Protein AF-A0A1H2FWX3-F1 (afdb_monomer_lite)

Radius of gyration: 16.18 Å; chains: 1; bounding box: 53×23×43 Å

Foldseek 3Di:
DDLLVVLQVQLVVLVVVLCCLQVPVLCVCVVVVPPPVCPSVQSCLLSQLLNVLSNVCSVPPDPDPVVSLVSSVVSLVVQVVVLVCLVVVNDNHRDPVNNVSNVVSSVVNSVVVVVSVVVVVVVVVD

Structure (mmCIF, N/CA/C/O backbone):
data_AF-A0A1H2FWX3-F1
#
_entry.id   AF-A0A1H2FWX3-F1
#
loop_
_atom_site.group_PDB
_atom_site.id
_atom_site.type_symbol
_atom_site.label_atom_id
_atom_site.label_alt_id
_atom_site.label_comp_id
_atom_site.label_asym_id
_atom_site.label_entity_id
_atom_site.label_seq_id
_atom_site.pdbx_PDB_ins_code
_atom_site.Cartn_x
_atom_site.Cartn_y
_atom_site.Cartn_z
_atom_site.occupancy
_atom_site.B_iso_or_equiv
_atom_site.auth_seq_id
_atom_site.auth_comp_id
_atom_site.auth_asym_id
_atom_site.auth_atom_id
_atom_site.pdbx_PDB_model_num
ATOM 1 N N . MET A 1 1 ? -19.718 -9.268 10.833 1.00 70.69 1 MET A N 1
ATOM 2 C CA . MET A 1 1 ? -18.255 -9.339 10.602 1.00 70.69 1 MET A CA 1
ATOM 3 C C . MET A 1 1 ? -17.600 -8.262 11.453 1.00 70.69 1 MET A C 1
ATOM 5 O O . MET A 1 1 ? -18.242 -7.244 11.652 1.00 70.69 1 MET A O 1
ATOM 9 N N . THR A 1 2 ? -16.415 -8.498 12.015 1.00 87.88 2 THR A N 1
ATOM 10 C CA . THR A 1 2 ? -15.685 -7.497 12.813 1.00 87.88 2 THR A CA 1
ATOM 11 C C . THR A 1 2 ? -14.747 -6.688 11.913 1.00 87.88 2 THR A C 1
ATOM 13 O O . THR A 1 2 ? -14.296 -7.212 10.889 1.00 8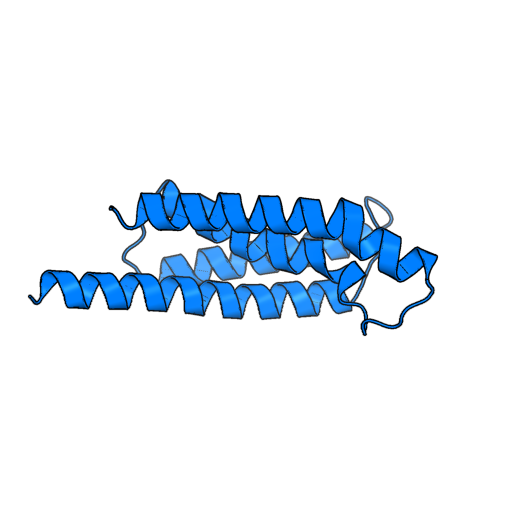7.88 2 THR A O 1
ATOM 16 N N . LYS A 1 3 ? -14.407 -5.445 12.295 1.00 90.56 3 LYS A N 1
ATOM 17 C CA . LYS A 1 3 ? -13.444 -4.598 11.557 1.00 90.56 3 LYS A CA 1
ATOM 18 C C . LYS A 1 3 ? -12.137 -5.344 11.271 1.00 90.56 3 LYS A C 1
ATOM 20 O O . LYS A 1 3 ? -11.688 -5.403 10.131 1.00 90.56 3 LYS A O 1
ATOM 25 N N . ARG A 1 4 ? -11.611 -6.043 12.279 1.00 92.44 4 ARG A N 1
ATOM 26 C CA . ARG A 1 4 ? -10.419 -6.902 12.177 1.00 92.44 4 ARG A CA 1
ATOM 27 C C . ARG A 1 4 ? -10.479 -7.939 11.052 1.00 92.44 4 ARG A C 1
ATOM 29 O O . ARG A 1 4 ? -9.521 -8.072 10.299 1.00 92.44 4 ARG A O 1
ATOM 36 N N . LYS A 1 5 ? -11.604 -8.652 10.901 1.00 93.88 5 LYS A N 1
ATOM 37 C CA . LYS A 1 5 ? -11.775 -9.654 9.831 1.00 93.88 5 LYS A CA 1
ATOM 38 C C . LYS A 1 5 ? -11.803 -9.009 8.443 1.00 93.88 5 LYS A C 1
ATOM 40 O O . LYS A 1 5 ? -11.316 -9.615 7.496 1.00 93.88 5 LYS A O 1
ATOM 45 N N . ILE A 1 6 ? -12.346 -7.796 8.321 1.00 94.44 6 ILE A N 1
ATOM 46 C CA . ILE A 1 6 ? -12.316 -7.040 7.061 1.00 94.44 6 ILE A CA 1
ATOM 47 C C . ILE A 1 6 ? -10.881 -6.651 6.720 1.00 94.44 6 ILE A C 1
ATOM 49 O O . ILE A 1 6 ? -10.441 -6.927 5.610 1.00 94.44 6 ILE A O 1
ATOM 53 N N . TYR A 1 7 ? -10.136 -6.087 7.675 1.00 95.56 7 TYR A N 1
ATOM 54 C CA . TYR A 1 7 ? -8.733 -5.737 7.453 1.00 95.56 7 TYR A CA 1
ATOM 55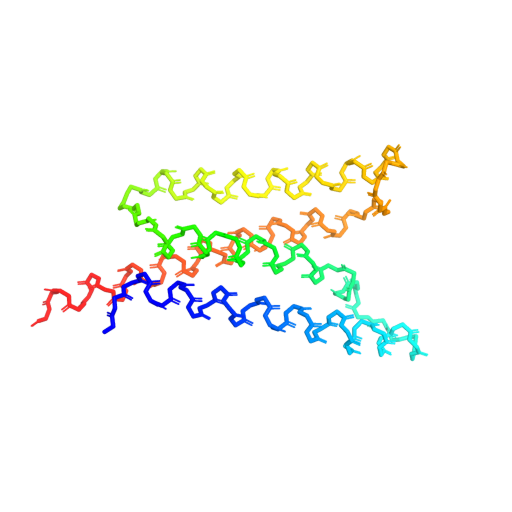 C C . TYR A 1 7 ? -7.887 -6.953 7.058 1.00 95.56 7 TYR A C 1
ATOM 57 O O . TYR A 1 7 ? -7.090 -6.854 6.131 1.00 95.56 7 TYR A O 1
ATOM 65 N N . LEU A 1 8 ? -8.118 -8.117 7.678 1.00 96.56 8 LEU A N 1
ATOM 66 C CA . LEU A 1 8 ? -7.428 -9.352 7.300 1.00 96.56 8 LEU A CA 1
ATOM 67 C C . LEU A 1 8 ? -7.737 -9.771 5.857 1.00 96.56 8 LEU A C 1
ATOM 69 O O . LEU A 1 8 ? -6.828 -10.111 5.110 1.00 96.56 8 LEU A O 1
ATOM 73 N N . ARG A 1 9 ? -9.013 -9.733 5.454 1.00 96.62 9 ARG A N 1
ATOM 74 C CA . ARG A 1 9 ? -9.423 -10.075 4.082 1.00 96.62 9 ARG A CA 1
ATOM 75 C C . ARG A 1 9 ? -8.813 -9.127 3.056 1.00 96.62 9 ARG A C 1
ATOM 77 O O . ARG A 1 9 ? -8.361 -9.594 2.020 1.00 96.62 9 ARG A O 1
ATOM 84 N N . ILE A 1 10 ? -8.781 -7.827 3.356 1.00 96.50 10 ILE A N 1
ATOM 85 C CA . ILE A 1 10 ? -8.147 -6.829 2.487 1.00 96.50 10 ILE A CA 1
ATOM 86 C C . ILE A 1 10 ? -6.652 -7.113 2.370 1.00 96.50 10 ILE A C 1
ATOM 88 O O . ILE A 1 10 ? -6.147 -7.164 1.259 1.00 96.50 10 ILE A O 1
ATOM 92 N N . SER A 1 11 ? -5.969 -7.362 3.489 1.00 96.94 11 SER A N 1
ATOM 93 C CA . SER A 1 11 ? -4.541 -7.682 3.491 1.00 96.94 11 SER A CA 1
ATOM 94 C C . SER A 1 11 ? -4.229 -8.899 2.615 1.00 96.94 11 SER A C 1
ATOM 96 O O . SER A 1 11 ? -3.405 -8.808 1.708 1.00 96.94 11 SER A O 1
ATOM 98 N N . ILE A 1 12 ? -4.955 -10.007 2.809 1.00 97.88 12 ILE A N 1
ATOM 99 C CA . ILE A 1 12 ? -4.784 -11.230 2.011 1.00 97.88 12 ILE A CA 1
ATOM 100 C C . ILE A 1 12 ? -5.069 -10.963 0.529 1.00 97.88 12 ILE A C 1
ATOM 102 O O . ILE A 1 12 ? -4.286 -11.375 -0.321 1.00 97.88 12 ILE A O 1
ATOM 106 N N . ALA A 1 13 ? -6.161 -10.261 0.213 1.00 97.69 13 ALA A N 1
ATOM 107 C CA . ALA A 1 13 ? -6.524 -9.955 -1.167 1.00 97.69 13 ALA A CA 1
ATOM 108 C C . ALA A 1 13 ? -5.464 -9.087 -1.857 1.00 97.69 13 ALA A C 1
ATOM 110 O O . ALA A 1 13 ? -5.064 -9.388 -2.975 1.00 97.69 13 ALA A O 1
ATOM 111 N N . VAL A 1 14 ? -4.975 -8.043 -1.186 1.00 97.12 14 VAL A N 1
ATOM 112 C CA . VAL A 1 14 ? -3.970 -7.120 -1.729 1.00 97.12 14 VAL A CA 1
ATOM 113 C C . VAL A 1 14 ? -2.632 -7.825 -1.945 1.00 97.12 14 VAL A C 1
ATOM 115 O O . VAL A 1 14 ? -2.025 -7.649 -2.997 1.00 97.12 14 VAL A O 1
ATOM 118 N N . ILE A 1 15 ? -2.206 -8.684 -1.013 1.00 96.19 15 ILE A N 1
ATOM 119 C CA . ILE A 1 15 ? -0.990 -9.494 -1.175 1.00 96.19 15 ILE A CA 1
ATOM 120 C C . ILE A 1 15 ? -1.147 -10.484 -2.335 1.00 96.19 15 ILE A C 1
ATOM 122 O O . ILE A 1 15 ? -0.260 -10.578 -3.178 1.00 96.19 15 ILE A O 1
ATOM 126 N N . ALA A 1 16 ? -2.281 -11.186 -2.423 1.00 97.31 16 ALA A N 1
ATOM 127 C CA . ALA A 1 16 ? -2.544 -12.122 -3.516 1.00 97.31 16 ALA A CA 1
ATOM 128 C C . ALA A 1 16 ? -2.554 -11.418 -4.882 1.00 97.31 16 ALA A C 1
ATOM 130 O O . ALA A 1 16 ? -1.928 -11.897 -5.825 1.00 97.31 16 ALA A O 1
ATOM 131 N N . ILE A 1 17 ? -3.201 -10.250 -4.976 1.00 97.31 17 ILE A N 1
ATOM 132 C CA . ILE A 1 17 ? -3.180 -9.407 -6.177 1.00 97.31 17 ILE A CA 1
ATOM 133 C C . ILE A 1 17 ? -1.746 -8.987 -6.503 1.00 97.31 17 ILE A C 1
ATOM 135 O O . ILE A 1 17 ? -1.339 -9.097 -7.653 1.00 97.31 17 ILE A O 1
ATOM 139 N N . GLY A 1 18 ? -0.960 -8.566 -5.511 1.00 95.81 18 GLY A N 1
ATOM 140 C CA . GLY A 1 18 ? 0.439 -8.199 -5.719 1.00 95.81 18 GLY A CA 1
ATOM 141 C C . GLY A 1 18 ? 1.290 -9.335 -6.273 1.00 95.81 18 GLY A C 1
ATOM 142 O O . GLY A 1 18 ? 2.074 -9.108 -7.193 1.00 95.81 18 GLY A O 1
ATOM 143 N N . ILE A 1 19 ? 1.096 -10.559 -5.777 1.00 96.06 19 ILE A N 1
ATOM 144 C CA . ILE A 1 19 ? 1.766 -11.754 -6.303 1.00 96.06 19 ILE A CA 1
ATOM 145 C C . ILE A 1 19 ? 1.344 -11.996 -7.754 1.00 96.06 19 ILE A C 1
ATOM 147 O O . ILE A 1 19 ? 2.202 -12.130 -8.619 1.00 96.06 19 ILE A O 1
ATOM 151 N N . ILE A 1 20 ? 0.041 -11.978 -8.052 1.00 97.19 20 ILE A N 1
ATOM 152 C CA . ILE A 1 20 ? -0.465 -12.178 -9.419 1.00 97.19 20 ILE A CA 1
ATOM 153 C C . ILE A 1 20 ? 0.102 -11.117 -10.371 1.00 97.19 20 ILE A C 1
ATOM 155 O O . ILE A 1 20 ? 0.598 -11.444 -11.449 1.00 97.19 20 ILE A O 1
ATOM 159 N N . LEU A 1 21 ? 0.079 -9.846 -9.974 1.00 96.12 21 LEU A N 1
ATOM 160 C CA . LEU A 1 21 ? 0.611 -8.762 -10.791 1.00 96.12 21 LEU A CA 1
ATOM 161 C C . LEU A 1 21 ? 2.131 -8.898 -10.987 1.00 96.12 21 LEU A C 1
ATOM 163 O O . LEU A 1 21 ? 2.630 -8.692 -12.089 1.00 96.12 21 LEU A O 1
ATOM 167 N N . SER A 1 22 ? 2.872 -9.310 -9.960 1.00 94.00 22 SER A N 1
ATOM 168 C CA . SER A 1 22 ? 4.328 -9.481 -10.061 1.00 94.00 22 SER A CA 1
ATOM 169 C C . SER A 1 22 ? 4.724 -10.704 -10.892 1.00 94.00 22 SER A C 1
ATOM 171 O O . SER A 1 22 ? 5.736 -10.667 -11.584 1.00 94.00 22 SER A O 1
ATOM 173 N N . SER A 1 23 ? 3.936 -11.781 -10.848 1.00 95.44 23 SER A N 1
ATOM 174 C CA . SER A 1 23 ? 4.232 -13.038 -11.546 1.00 95.44 23 SER A CA 1
ATOM 175 C C . SER A 1 23 ? 3.706 -13.089 -12.979 1.00 95.44 23 SER A C 1
ATOM 177 O O . SER A 1 23 ? 4.293 -13.781 -13.805 1.00 95.44 23 SER A O 1
ATOM 179 N N . PHE A 1 24 ? 2.618 -12.380 -13.288 1.00 96.50 24 PHE A N 1
ATOM 180 C CA . PHE A 1 24 ? 1.985 -12.433 -14.610 1.00 96.50 24 PHE A CA 1
ATOM 181 C C . PHE A 1 24 ? 2.022 -11.087 -15.325 1.00 96.50 24 PHE A C 1
ATOM 183 O O . PHE A 1 24 ? 2.509 -11.009 -16.451 1.00 96.50 24 PHE A O 1
ATOM 190 N N . TYR A 1 25 ? 1.544 -10.021 -14.678 1.00 95.62 25 TYR A N 1
ATOM 191 C CA . TYR A 1 25 ? 1.426 -8.712 -15.322 1.00 95.62 25 TYR A CA 1
ATOM 192 C C . TYR A 1 25 ? 2.797 -8.100 -15.635 1.00 95.62 25 TYR A C 1
ATOM 194 O O . TYR A 1 25 ? 3.066 -7.775 -16.788 1.00 95.62 25 TYR A O 1
ATOM 202 N N . ARG A 1 26 ? 3.695 -8.006 -14.647 1.00 94.25 26 ARG A N 1
ATOM 203 C CA . ARG A 1 26 ? 5.032 -7.420 -14.829 1.00 94.25 26 ARG A CA 1
ATOM 204 C C . ARG A 1 26 ? 5.834 -8.140 -15.932 1.00 94.25 26 ARG A C 1
ATOM 206 O O . ARG A 1 26 ? 6.285 -7.460 -16.853 1.00 94.25 26 ARG A O 1
ATOM 213 N N . PRO A 1 27 ? 5.954 -9.486 -15.945 1.00 96.44 27 PRO A N 1
ATOM 214 C CA . PRO A 1 27 ? 6.627 -10.187 -17.039 1.00 96.44 27 PRO A CA 1
ATOM 215 C C . PRO A 1 27 ? 5.950 -9.999 -18.397 1.00 96.44 27 PRO A C 1
ATOM 217 O O . PRO A 1 27 ? 6.643 -9.941 -19.410 1.00 96.44 27 PRO A O 1
ATOM 220 N N . TYR A 1 28 ? 4.619 -9.896 -18.439 1.00 96.56 28 TYR A N 1
ATOM 221 C CA . TYR A 1 28 ? 3.889 -9.626 -19.676 1.00 96.56 28 TYR A CA 1
ATOM 222 C C . TYR A 1 28 ? 4.212 -8.235 -20.236 1.00 96.56 28 TYR A C 1
ATOM 224 O O . TYR A 1 28 ? 4.495 -8.120 -21.428 1.00 96.56 28 TYR A O 1
ATOM 232 N N . ILE A 1 29 ? 4.222 -7.199 -19.394 1.00 96.38 29 ILE A N 1
ATOM 233 C CA . ILE A 1 29 ? 4.582 -5.832 -19.795 1.00 96.38 29 ILE A CA 1
ATOM 234 C C . ILE A 1 29 ? 6.003 -5.792 -20.359 1.00 96.38 29 ILE A C 1
ATOM 236 O O . ILE A 1 29 ? 6.198 -5.324 -21.482 1.00 96.38 29 ILE A O 1
ATOM 240 N N . TYR A 1 30 ? 6.972 -6.361 -19.637 1.00 94.25 30 TYR A N 1
ATOM 241 C CA . TYR A 1 30 ? 8.367 -6.372 -20.080 1.00 94.25 30 TYR A CA 1
ATOM 242 C C . TYR A 1 30 ? 8.574 -7.202 -21.351 1.00 94.25 30 TYR A C 1
ATOM 244 O O . TYR A 1 30 ? 9.269 -6.760 -22.260 1.00 94.25 30 TYR A O 1
ATOM 252 N N . ARG A 1 31 ? 7.945 -8.383 -21.464 1.00 96.56 31 ARG A N 1
ATOM 253 C CA . ARG A 1 31 ? 8.085 -9.249 -22.649 1.00 96.56 31 ARG A CA 1
ATOM 254 C C . ARG A 1 31 ? 7.531 -8.598 -23.914 1.00 96.56 31 ARG A C 1
ATOM 256 O O . ARG A 1 31 ? 8.084 -8.802 -24.989 1.00 96.56 31 ARG A O 1
ATOM 263 N N . ASN A 1 32 ? 6.440 -7.850 -23.793 1.00 96.81 32 ASN A N 1
ATOM 264 C CA . ASN A 1 32 ? 5.784 -7.212 -24.932 1.00 96.81 32 ASN A CA 1
ATOM 265 C C . ASN A 1 32 ? 6.259 -5.767 -25.167 1.00 96.81 32 ASN A C 1
ATOM 267 O O . ASN A 1 32 ? 5.717 -5.103 -26.045 1.00 96.81 32 ASN A O 1
ATOM 271 N N . ASN A 1 33 ? 7.249 -5.274 -24.406 1.00 93.44 33 ASN A N 1
ATOM 272 C CA . ASN A 1 33 ? 7.728 -3.884 -24.449 1.00 93.44 33 ASN A CA 1
ATOM 273 C C . ASN A 1 33 ? 6.590 -2.849 -24.356 1.00 93.44 33 ASN A C 1
ATOM 275 O O . ASN A 1 33 ? 6.611 -1.810 -25.018 1.00 93.44 33 ASN A O 1
ATOM 279 N N . ILE A 1 34 ? 5.566 -3.148 -23.553 1.00 95.88 34 ILE A N 1
ATOM 280 C CA . ILE A 1 34 ? 4.428 -2.249 -23.359 1.00 95.88 34 ILE A CA 1
ATOM 281 C C . ILE A 1 34 ? 4.859 -1.141 -22.399 1.00 95.88 34 ILE A C 1
ATOM 283 O O . ILE A 1 34 ? 5.406 -1.410 -21.334 1.00 95.88 34 ILE A O 1
ATOM 287 N N . SER A 1 35 ? 4.590 0.115 -22.753 1.00 92.69 35 SER A N 1
ATOM 288 C CA . SER A 1 35 ? 4.778 1.230 -21.827 1.00 92.69 35 SER A CA 1
ATOM 289 C C . SER A 1 35 ? 3.546 1.368 -20.933 1.00 92.69 35 SER A C 1
ATOM 291 O O . SER A 1 35 ? 2.490 1.803 -21.386 1.00 92.69 35 SER A O 1
ATOM 293 N N . ASP A 1 36 ? 3.674 0.986 -19.664 1.00 92.44 36 ASP A N 1
ATOM 294 C CA . ASP A 1 36 ? 2.625 1.103 -18.641 1.00 92.44 36 ASP A CA 1
ATOM 295 C C . ASP A 1 36 ? 2.891 2.253 -17.653 1.00 92.44 36 ASP A C 1
ATOM 297 O O . ASP A 1 36 ? 2.399 2.255 -16.523 1.00 92.44 36 ASP A O 1
ATOM 301 N N . PHE A 1 37 ? 3.718 3.217 -18.067 1.00 89.44 37 PHE A N 1
ATOM 302 C CA . PHE A 1 37 ? 4.183 4.335 -17.244 1.00 89.44 37 PHE A CA 1
ATOM 303 C C . PHE A 1 37 ? 4.937 3.915 -15.963 1.00 89.44 37 PHE A C 1
ATOM 305 O O . PHE A 1 37 ? 5.119 4.732 -15.060 1.00 89.44 37 PHE A O 1
ATOM 312 N N . GLY A 1 38 ? 5.439 2.674 -15.885 1.00 87.62 38 GLY A N 1
ATOM 313 C CA . GLY A 1 38 ? 6.174 2.157 -14.725 1.00 87.62 38 GLY A CA 1
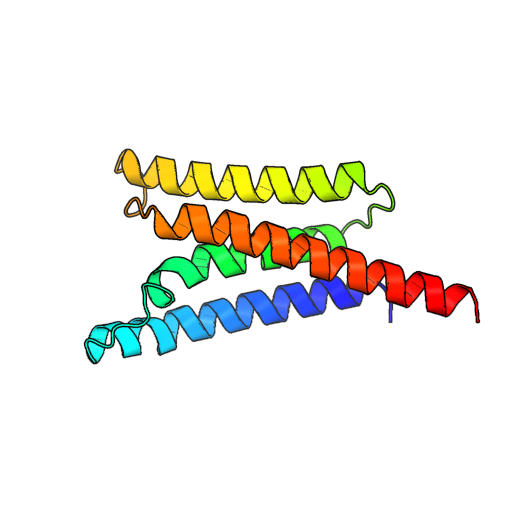ATOM 314 C C . GLY A 1 38 ? 5.283 1.593 -13.622 1.00 87.62 38 GLY A C 1
ATOM 315 O O . GLY A 1 38 ? 5.722 1.458 -12.478 1.00 87.62 38 GLY A O 1
ATOM 316 N N . PHE A 1 39 ? 4.027 1.273 -13.931 1.00 90.94 39 PHE A N 1
ATOM 317 C CA . PHE A 1 39 ? 3.145 0.616 -12.972 1.00 90.94 39 PHE A CA 1
ATOM 318 C C . PHE A 1 39 ? 3.693 -0.760 -12.563 1.00 90.94 39 PHE A C 1
ATOM 320 O O . PHE A 1 39 ? 3.722 -1.077 -11.375 1.00 90.94 39 PHE A O 1
ATOM 327 N N . ALA A 1 40 ? 4.202 -1.544 -13.515 1.00 92.50 40 ALA A N 1
ATOM 328 C CA . ALA A 1 40 ? 4.797 -2.854 -13.284 1.00 92.50 40 ALA A CA 1
ATOM 329 C C . ALA A 1 40 ? 5.944 -2.804 -12.268 1.00 92.50 40 ALA A C 1
ATOM 331 O O . ALA A 1 40 ? 6.038 -3.689 -11.414 1.00 92.50 40 ALA A O 1
ATOM 332 N N . ASP A 1 41 ? 6.776 -1.765 -12.316 1.00 90.00 41 ASP A N 1
ATOM 333 C CA . ASP A 1 41 ? 7.904 -1.571 -11.398 1.00 90.00 41 ASP A CA 1
ATOM 334 C C . ASP A 1 41 ? 7.387 -1.354 -9.963 1.00 90.00 41 ASP A C 1
ATOM 336 O O . ASP A 1 41 ? 7.808 -2.032 -9.027 1.00 90.00 41 ASP A O 1
ATOM 340 N N . THR A 1 42 ? 6.322 -0.558 -9.829 1.00 93.50 42 THR A N 1
ATOM 341 C CA . THR A 1 42 ? 5.805 -0.059 -8.544 1.00 93.50 42 THR A CA 1
ATOM 342 C C . THR A 1 42 ? 4.821 -0.959 -7.792 1.00 93.50 42 THR A C 1
ATOM 344 O O . THR A 1 42 ? 4.399 -0.629 -6.676 1.00 93.50 42 THR A O 1
ATOM 347 N N . ILE A 1 43 ? 4.448 -2.115 -8.357 1.00 93.38 43 ILE A N 1
ATOM 348 C CA . ILE A 1 43 ? 3.497 -3.067 -7.744 1.00 93.38 43 ILE A CA 1
ATOM 349 C C . ILE A 1 43 ? 3.874 -3.392 -6.292 1.00 93.38 43 ILE A C 1
ATOM 351 O O . ILE A 1 43 ? 3.005 -3.410 -5.416 1.00 93.38 43 ILE A O 1
ATOM 355 N N . GLY A 1 44 ? 5.161 -3.644 -6.036 1.00 90.50 44 GLY A N 1
ATOM 356 C CA . GLY A 1 44 ? 5.663 -4.022 -4.715 1.00 90.50 44 GLY A CA 1
ATOM 357 C C . GLY A 1 44 ? 5.409 -2.936 -3.673 1.00 90.50 44 GLY A C 1
ATOM 358 O O . GLY A 1 44 ? 4.823 -3.211 -2.625 1.00 90.50 44 GLY A O 1
ATOM 359 N N . SER A 1 45 ? 5.768 -1.694 -3.995 1.00 92.25 45 SER A N 1
ATOM 360 C CA . SER A 1 45 ? 5.571 -0.525 -3.131 1.00 92.25 45 SER A CA 1
ATOM 361 C C . SER A 1 45 ? 4.099 -0.200 -2.897 1.00 92.25 45 SER A C 1
ATOM 363 O O . SER A 1 45 ? 3.713 0.179 -1.791 1.00 92.25 45 SER A O 1
ATOM 365 N N . LEU A 1 46 ? 3.244 -0.399 -3.907 1.00 93.12 46 LEU A N 1
ATOM 366 C CA . LEU A 1 46 ? 1.803 -0.202 -3.753 1.00 93.12 46 LEU A CA 1
ATOM 367 C C . LEU A 1 46 ? 1.179 -1.215 -2.787 1.00 93.12 46 LEU A C 1
ATOM 369 O O . LEU A 1 46 ? 0.382 -0.866 -1.910 1.00 93.12 46 LEU A O 1
ATOM 373 N N . VAL A 1 47 ? 1.535 -2.485 -2.963 1.00 94.75 47 VAL A N 1
ATOM 374 C CA . VAL A 1 47 ? 0.957 -3.608 -2.220 1.00 94.75 47 VAL A CA 1
ATOM 375 C C . VAL A 1 47 ? 1.494 -3.673 -0.797 1.00 94.75 47 VAL A C 1
ATOM 377 O O . VAL A 1 47 ? 0.729 -3.982 0.118 1.00 94.75 47 VAL A O 1
ATOM 380 N N . SER A 1 48 ? 2.775 -3.367 -0.587 1.00 92.94 48 SER A N 1
ATOM 381 C CA . SER A 1 48 ? 3.432 -3.497 0.716 1.00 92.94 48 SER A CA 1
ATOM 382 C C . SER A 1 48 ? 2.796 -2.594 1.773 1.00 92.94 48 SER A C 1
ATOM 384 O O . SER A 1 48 ? 2.416 -3.083 2.838 1.00 92.94 48 SER A O 1
ATOM 386 N N . VAL A 1 49 ? 2.580 -1.309 1.472 1.00 94.62 49 VAL A N 1
ATOM 387 C CA . VAL A 1 49 ? 2.017 -0.352 2.437 1.00 94.62 49 VAL A CA 1
ATOM 388 C C . VAL A 1 49 ? 0.570 -0.703 2.785 1.00 94.62 49 VAL A C 1
ATOM 390 O O . VAL A 1 49 ? 0.227 -0.805 3.969 1.00 94.62 49 VAL A O 1
ATOM 393 N N . ILE A 1 50 ? -0.271 -0.955 1.773 1.00 96.25 50 ILE A N 1
ATOM 394 C CA . ILE A 1 50 ? -1.687 -1.304 1.975 1.00 96.25 50 ILE A CA 1
ATOM 395 C C . ILE A 1 50 ? -1.802 -2.648 2.703 1.00 96.25 50 ILE A C 1
ATOM 397 O O . ILE A 1 50 ? -2.527 -2.768 3.699 1.00 96.25 50 ILE A O 1
ATOM 401 N N . GLY A 1 51 ? -1.079 -3.661 2.227 1.00 95.81 51 GLY A N 1
ATOM 402 C CA . GLY A 1 51 ? -1.098 -5.017 2.762 1.00 95.81 51 GLY A CA 1
ATOM 403 C C . GLY A 1 51 ? -0.620 -5.077 4.209 1.00 95.81 51 GLY A C 1
ATOM 404 O O . GLY A 1 51 ? -1.293 -5.685 5.046 1.00 95.81 51 GLY A O 1
ATOM 405 N N . PHE A 1 52 ? 0.484 -4.396 4.531 1.00 95.44 52 PHE A N 1
ATOM 406 C CA . PHE A 1 52 ? 1.059 -4.390 5.875 1.00 95.44 52 PHE A CA 1
ATOM 407 C C . PHE A 1 52 ? 0.203 -3.609 6.875 1.00 95.44 52 PHE A C 1
ATOM 409 O O . PHE A 1 52 ? -0.122 -4.131 7.943 1.00 95.44 52 PHE A O 1
ATOM 416 N N . CYS A 1 53 ? -0.240 -2.395 6.536 1.00 95.50 53 CYS A N 1
ATOM 417 C CA . CYS A 1 53 ? -1.069 -1.602 7.450 1.00 95.50 53 CYS A CA 1
ATOM 418 C C . CYS A 1 53 ? -2.382 -2.322 7.784 1.00 95.50 53 CYS A C 1
ATOM 420 O O . CYS A 1 53 ? -2.778 -2.419 8.950 1.00 95.50 53 CYS A O 1
ATOM 422 N N . THR A 1 54 ? -3.043 -2.891 6.770 1.00 95.69 54 THR A N 1
ATOM 423 C CA . THR A 1 54 ? -4.274 -3.667 6.977 1.00 95.69 54 THR A CA 1
ATOM 424 C C . THR A 1 54 ? -4.009 -4.967 7.740 1.00 95.69 54 THR A C 1
ATOM 426 O O . THR A 1 54 ? -4.806 -5.336 8.606 1.00 95.69 54 THR A O 1
ATOM 429 N N . PHE A 1 55 ? -2.861 -5.619 7.545 1.00 95.88 55 PHE A N 1
ATOM 430 C CA . PHE A 1 55 ? -2.458 -6.755 8.373 1.00 95.88 55 PHE A CA 1
ATOM 431 C C . PHE A 1 55 ? -2.313 -6.368 9.851 1.00 95.88 55 PHE A C 1
ATOM 433 O O . PHE A 1 55 ? -2.904 -7.018 10.719 1.00 95.88 55 PHE A O 1
ATOM 440 N N . VAL A 1 56 ? -1.599 -5.279 10.152 1.00 94.50 56 VAL A N 1
ATOM 441 C CA . VAL A 1 56 ? -1.403 -4.778 11.523 1.00 94.50 56 VAL A CA 1
ATOM 442 C C . VAL A 1 56 ? -2.746 -4.470 12.191 1.00 94.50 56 VAL A C 1
ATOM 444 O O . VAL A 1 56 ? -3.004 -4.926 13.310 1.00 94.50 56 VAL A O 1
ATOM 447 N N . TRP A 1 57 ? -3.647 -3.776 11.492 1.00 94.31 57 TRP A N 1
ATOM 448 C CA . TRP A 1 57 ? -4.977 -3.445 12.017 1.00 94.31 57 TRP A CA 1
ATOM 449 C C . TRP A 1 57 ? -5.901 -4.652 12.185 1.00 94.31 57 TRP A C 1
ATOM 451 O O . TRP A 1 57 ? -6.824 -4.613 13.003 1.00 94.31 57 TRP A O 1
ATOM 461 N N . SER A 1 58 ? -5.651 -5.744 11.459 1.00 93.75 58 SER A N 1
ATOM 462 C CA . SER A 1 58 ? -6.360 -7.005 11.677 1.00 93.75 58 SER A CA 1
ATOM 463 C C . SER A 1 58 ? -6.019 -7.640 13.030 1.00 93.75 58 SER A C 1
ATOM 465 O O . SER A 1 58 ? -6.888 -8.238 13.670 1.00 93.75 58 SER A O 1
ATOM 467 N N . ARG A 1 59 ? -4.771 -7.474 13.495 1.00 91.31 59 ARG A N 1
ATOM 468 C CA . ARG A 1 59 ? -4.273 -8.030 14.761 1.00 91.31 59 ARG A CA 1
ATOM 469 C C . ARG A 1 59 ? -4.650 -7.155 15.943 1.00 91.31 59 ARG A C 1
ATOM 471 O O . ARG A 1 59 ? -5.159 -7.657 16.945 1.00 91.31 59 ARG A O 1
ATOM 478 N N . LYS A 1 60 ? -4.418 -5.848 15.823 1.00 87.50 60 LYS A N 1
ATOM 479 C CA . LYS A 1 60 ? -4.722 -4.881 16.875 1.00 87.50 60 LYS A CA 1
ATOM 480 C C . LYS A 1 60 ? -5.438 -3.683 16.290 1.00 87.50 60 LYS A C 1
ATOM 482 O O . LYS A 1 60 ? -4.935 -2.995 15.410 1.00 87.50 60 LYS A O 1
ATOM 487 N N . GLU A 1 61 ? -6.627 -3.441 16.819 1.00 77.81 61 GLU A N 1
ATOM 488 C CA . GLU A 1 61 ? -7.408 -2.284 16.437 1.00 77.81 61 GLU A CA 1
ATOM 489 C C . GLU A 1 61 ? -6.947 -1.078 17.251 1.00 77.81 61 GLU A C 1
ATOM 491 O O . GLU A 1 61 ? -6.771 -1.170 18.468 1.00 77.81 61 GLU A O 1
ATOM 496 N N . TYR A 1 62 ? -6.751 0.043 16.569 1.00 81.12 62 TYR A N 1
ATOM 497 C CA . TYR A 1 62 ? -6.429 1.315 17.190 1.00 81.12 62 TYR A CA 1
ATOM 498 C C . TYR A 1 62 ? -7.542 2.304 16.863 1.00 81.12 62 TYR A C 1
ATOM 500 O O . TYR A 1 62 ? -7.717 2.688 15.706 1.00 81.12 62 TYR A O 1
ATOM 508 N N . SER A 1 63 ? -8.287 2.717 17.887 1.00 74.06 63 SER A N 1
ATOM 509 C CA . SER A 1 63 ? -9.309 3.763 17.776 1.00 74.06 63 SER A CA 1
ATOM 510 C C . SER A 1 63 ? -8.689 5.150 17.578 1.00 74.06 63 SER A C 1
ATOM 512 O O . SER A 1 63 ? -9.277 6.019 16.943 1.00 74.06 63 SER A O 1
ATOM 514 N N . ASN A 1 64 ? -7.469 5.359 18.081 1.00 84.81 64 ASN A N 1
ATOM 515 C CA . ASN A 1 64 ? -6.782 6.639 17.985 1.00 84.81 64 ASN A CA 1
ATOM 516 C C . ASN A 1 64 ? -6.290 6.908 16.547 1.00 84.81 64 ASN A C 1
ATOM 518 O O . ASN A 1 64 ? -5.403 6.218 16.032 1.00 84.81 64 ASN A O 1
ATOM 522 N N . ARG A 1 65 ? -6.834 7.964 15.928 1.00 84.19 65 ARG A N 1
ATOM 523 C CA . ARG A 1 65 ? -6.488 8.425 14.574 1.00 84.19 65 ARG A CA 1
ATOM 524 C C . ARG A 1 65 ? -5.000 8.743 14.415 1.00 84.19 65 ARG A C 1
ATOM 526 O O . ARG A 1 65 ? -4.416 8.367 13.403 1.00 84.19 65 ARG A O 1
ATOM 533 N N . ILE A 1 66 ? -4.381 9.359 15.423 1.00 86.69 66 ILE A N 1
ATOM 534 C CA . ILE A 1 66 ? -2.956 9.717 15.415 1.00 86.69 66 ILE A CA 1
ATOM 535 C C . ILE A 1 66 ? -2.105 8.453 15.308 1.00 86.69 66 ILE A C 1
ATOM 537 O O . ILE A 1 66 ? -1.201 8.392 14.480 1.00 86.69 66 ILE A O 1
ATOM 541 N N . ARG A 1 67 ? -2.425 7.402 16.075 1.00 87.06 67 ARG A N 1
ATOM 542 C CA . ARG A 1 67 ? -1.688 6.129 16.004 1.00 87.06 67 ARG A CA 1
ATOM 543 C C . ARG A 1 67 ? -1.808 5.455 14.643 1.00 87.06 67 ARG A C 1
ATOM 545 O O . ARG A 1 67 ? -0.829 4.898 14.164 1.00 87.06 67 ARG A O 1
ATOM 552 N N . ASN A 1 68 ? -2.984 5.510 14.022 1.00 88.12 68 ASN A N 1
ATOM 553 C CA . ASN A 1 68 ? -3.175 4.952 12.683 1.00 88.12 68 ASN A CA 1
ATOM 554 C C . ASN A 1 68 ? -2.322 5.686 11.644 1.00 88.12 68 ASN A C 1
ATOM 556 O O . ASN A 1 68 ? -1.671 5.029 10.841 1.00 88.12 68 ASN A O 1
ATOM 560 N N . ILE A 1 69 ? -2.264 7.021 11.714 1.00 90.00 69 ILE A N 1
ATOM 561 C CA . ILE A 1 69 ? -1.394 7.830 10.850 1.00 90.00 69 ILE A CA 1
ATOM 562 C C . ILE A 1 69 ? 0.079 7.475 11.079 1.00 90.00 69 ILE A C 1
ATOM 564 O O . ILE A 1 69 ? 0.800 7.278 10.109 1.00 90.00 69 ILE A O 1
ATOM 568 N N . HIS A 1 70 ? 0.518 7.316 12.332 1.00 91.50 70 HIS A N 1
ATOM 569 C CA . HIS A 1 70 ? 1.897 6.917 12.637 1.00 91.50 70 HIS A CA 1
ATOM 570 C C . HIS A 1 70 ? 2.256 5.549 12.053 1.00 91.50 70 HIS A C 1
ATOM 572 O O . HIS A 1 70 ? 3.349 5.397 11.524 1.00 91.50 70 HIS A O 1
ATOM 578 N N . ILE A 1 71 ? 1.352 4.564 12.113 1.00 90.62 71 ILE A N 1
ATOM 579 C CA . ILE A 1 71 ? 1.585 3.239 11.512 1.00 90.62 71 ILE A CA 1
ATOM 580 C C . ILE A 1 71 ? 1.746 3.366 9.996 1.00 90.62 71 ILE A C 1
ATOM 582 O O . ILE A 1 71 ? 2.696 2.819 9.436 1.00 90.62 71 ILE A O 1
ATOM 586 N N . THR A 1 72 ? 0.858 4.114 9.337 1.00 92.00 72 THR A N 1
ATOM 587 C CA . THR A 1 72 ? 0.953 4.343 7.892 1.00 92.00 72 THR A CA 1
ATOM 588 C C . THR A 1 72 ? 2.254 5.062 7.535 1.00 92.00 72 THR A C 1
ATOM 590 O O . THR A 1 72 ? 2.986 4.582 6.678 1.00 92.00 72 THR A O 1
ATOM 593 N N . LEU A 1 73 ? 2.593 6.156 8.226 1.00 92.44 73 LEU A N 1
ATOM 594 C CA . LEU A 1 73 ? 3.829 6.909 7.993 1.00 92.44 73 LEU A CA 1
ATOM 595 C C . LEU A 1 73 ? 5.077 6.059 8.232 1.00 92.44 73 LEU A C 1
ATOM 597 O O . LEU A 1 73 ? 5.972 6.066 7.398 1.00 92.44 73 LEU A O 1
ATOM 601 N N . ALA A 1 74 ? 5.124 5.289 9.321 1.00 92.25 74 ALA A N 1
ATOM 602 C CA . ALA A 1 74 ? 6.233 4.380 9.597 1.00 92.25 74 ALA A CA 1
ATOM 603 C C . ALA A 1 74 ? 6.399 3.339 8.482 1.00 92.25 74 ALA A C 1
ATOM 605 O O . ALA A 1 74 ? 7.522 3.019 8.108 1.00 92.25 74 ALA A O 1
ATOM 606 N N . THR A 1 75 ? 5.292 2.854 7.913 1.00 92.19 75 THR A N 1
ATOM 607 C CA . THR A 1 75 ? 5.320 1.893 6.801 1.00 92.19 75 THR A CA 1
ATOM 608 C C . THR A 1 75 ? 5.805 2.541 5.501 1.00 92.19 75 THR A C 1
ATOM 610 O O . THR A 1 75 ? 6.599 1.938 4.787 1.00 92.19 75 THR A O 1
ATOM 613 N N . ILE A 1 76 ? 5.394 3.782 5.211 1.00 92.56 76 ILE A N 1
ATOM 614 C CA . ILE A 1 76 ? 5.909 4.549 4.062 1.00 92.56 76 ILE A CA 1
ATOM 615 C C . ILE A 1 76 ? 7.410 4.799 4.226 1.00 92.56 76 ILE A C 1
ATOM 617 O O . ILE A 1 76 ? 8.173 4.527 3.307 1.00 92.56 76 ILE A O 1
ATOM 621 N N . ILE A 1 77 ? 7.843 5.279 5.397 1.00 92.00 77 ILE A N 1
ATOM 622 C CA . ILE A 1 77 ? 9.260 5.531 5.696 1.00 92.00 77 ILE A CA 1
ATOM 623 C C . ILE A 1 77 ? 10.063 4.242 5.542 1.00 92.00 77 ILE A C 1
ATOM 625 O O . ILE A 1 77 ? 11.120 4.261 4.925 1.00 92.00 77 ILE A O 1
ATOM 629 N N . TYR A 1 78 ? 9.549 3.119 6.047 1.00 89.06 78 TYR A N 1
ATOM 630 C CA . TYR A 1 78 ? 10.180 1.818 5.861 1.00 89.06 78 TYR A CA 1
ATOM 631 C C . TYR A 1 78 ? 10.327 1.456 4.376 1.00 89.06 78 TYR A C 1
ATOM 633 O O . TYR A 1 78 ? 11.408 1.048 3.968 1.00 89.06 78 TYR A O 1
ATOM 641 N N . GLY A 1 79 ? 9.287 1.664 3.560 1.00 85.56 79 GLY A N 1
ATOM 642 C CA . GLY A 1 79 ? 9.360 1.459 2.110 1.00 85.56 79 GLY A CA 1
ATOM 643 C C . GLY A 1 79 ? 10.403 2.354 1.432 1.00 85.56 79 GLY A C 1
ATOM 644 O O . GLY A 1 79 ? 11.191 1.882 0.625 1.00 85.56 79 GLY A O 1
ATOM 645 N N . ILE A 1 80 ? 10.490 3.627 1.819 1.00 86.25 80 ILE A N 1
ATOM 646 C CA . ILE A 1 80 ? 11.498 4.557 1.280 1.00 86.25 80 ILE A CA 1
ATOM 647 C C . ILE A 1 80 ? 12.917 4.143 1.692 1.00 86.25 80 ILE A C 1
ATOM 649 O O . ILE A 1 80 ? 13.840 4.195 0.881 1.00 86.25 80 ILE A O 1
ATOM 653 N N . LEU A 1 81 ? 13.108 3.726 2.947 1.00 86.75 81 LEU A N 1
ATOM 654 C CA . LEU A 1 81 ? 14.395 3.222 3.428 1.00 86.75 81 LEU A CA 1
ATOM 655 C C . LEU A 1 81 ? 14.798 1.941 2.697 1.00 86.75 81 LEU A C 1
ATOM 657 O O . LEU A 1 81 ? 15.975 1.770 2.395 1.00 86.75 81 LEU A O 1
ATOM 661 N N . TRP A 1 82 ? 13.833 1.071 2.391 1.00 82.44 82 TRP A N 1
ATOM 662 C CA . TRP A 1 82 ? 14.064 -0.130 1.596 1.00 82.44 82 TRP A CA 1
ATOM 663 C C . TRP A 1 82 ? 14.627 0.211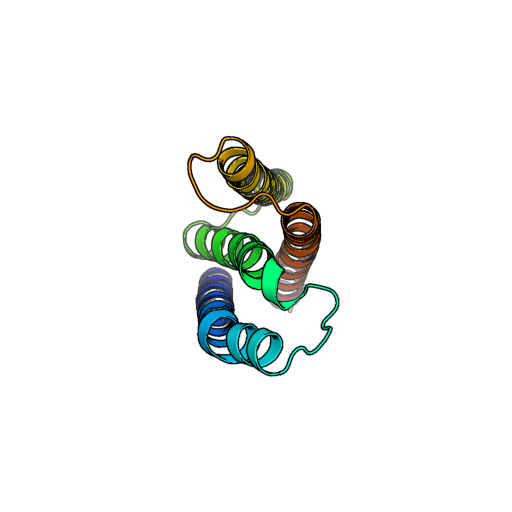 0.212 1.00 82.44 82 TRP A C 1
ATOM 665 O O . TRP A 1 82 ? 15.661 -0.329 -0.172 1.00 82.44 82 TRP A O 1
ATOM 675 N N . GLU A 1 83 ? 14.038 1.187 -0.482 1.00 83.00 83 GLU A N 1
ATOM 676 C CA . GLU A 1 83 ? 14.564 1.674 -1.766 1.00 83.00 83 GLU A CA 1
ATOM 677 C C . GLU A 1 83 ? 15.965 2.287 -1.627 1.00 83.00 83 GLU A C 1
ATOM 679 O O . GLU A 1 83 ? 16.850 2.063 -2.456 1.00 83.00 83 GLU A O 1
ATOM 684 N N . PHE A 1 84 ? 16.218 3.020 -0.540 1.00 79.62 84 PHE A N 1
ATOM 685 C CA . PHE A 1 84 ? 17.534 3.603 -0.273 1.00 79.62 84 PHE A CA 1
ATOM 686 C C . PHE A 1 84 ? 18.623 2.540 -0.039 1.00 79.62 84 PHE A C 1
ATOM 688 O O . PHE A 1 84 ? 19.782 2.757 -0.388 1.00 79.62 84 PHE A O 1
ATOM 695 N N . LEU A 1 85 ? 18.277 1.363 0.490 1.00 75.56 85 LEU A N 1
ATOM 696 C CA . LEU A 1 85 ? 19.217 0.238 0.575 1.00 75.56 85 LEU A CA 1
ATOM 697 C C . LEU A 1 85 ? 19.577 -0.321 -0.811 1.00 75.56 85 LEU A C 1
ATOM 699 O O . LEU A 1 85 ? 20.718 -0.746 -1.015 1.00 75.56 85 LEU A O 1
ATOM 703 N N . GLY A 1 86 ? 18.653 -0.256 -1.772 1.00 67.56 86 GLY A N 1
ATOM 704 C CA . GLY A 1 86 ? 18.931 -0.542 -3.183 1.00 67.56 86 GLY A CA 1
ATOM 705 C C . GLY A 1 86 ? 19.868 0.471 -3.829 1.00 67.56 86 GLY A C 1
ATOM 706 O O . GLY A 1 86 ? 20.722 0.097 -4.627 1.00 67.56 86 GLY A O 1
ATOM 707 N N . TYR A 1 87 ? 19.813 1.739 -3.413 1.00 67.25 87 TYR A N 1
ATOM 708 C CA . TYR A 1 87 ? 20.772 2.758 -3.858 1.00 67.25 87 TYR A CA 1
ATOM 709 C C . TYR A 1 87 ? 22.217 2.454 -3.424 1.00 67.25 87 TYR A C 1
ATOM 711 O O . TYR A 1 87 ? 23.158 2.752 -4.155 1.00 67.25 87 TYR A O 1
ATOM 719 N N . ILE A 1 88 ? 22.410 1.822 -2.260 1.00 74.25 88 ILE A N 1
ATOM 720 C CA . ILE A 1 88 ? 23.737 1.452 -1.730 1.00 74.25 88 ILE A CA 1
ATOM 721 C C . ILE A 1 88 ? 24.215 0.088 -2.293 1.00 74.25 88 ILE A C 1
ATOM 723 O O . ILE A 1 88 ? 25.210 -0.463 -1.830 1.00 74.25 88 ILE A O 1
ATOM 727 N N . ASN A 1 89 ? 23.539 -0.473 -3.309 1.00 65.06 89 ASN A N 1
ATOM 728 C CA . ASN A 1 89 ? 23.824 -1.797 -3.893 1.00 65.06 89 ASN A CA 1
ATOM 729 C C . ASN A 1 89 ? 23.791 -2.960 -2.880 1.00 65.06 89 ASN A C 1
ATOM 731 O O . ASN A 1 89 ? 24.368 -4.018 -3.131 1.00 65.06 89 ASN A O 1
ATOM 735 N N . LEU A 1 90 ? 23.114 -2.795 -1.738 1.00 61.25 90 LEU A N 1
ATOM 736 C CA . LEU A 1 90 ? 22.947 -3.880 -0.770 1.00 61.25 90 LEU A CA 1
ATOM 737 C C . LEU A 1 90 ? 21.824 -4.833 -1.205 1.00 61.25 90 LEU A C 1
ATOM 739 O O . LEU A 1 90 ? 22.014 -6.045 -1.140 1.00 61.25 90 LEU A O 1
ATOM 743 N N . TYR A 1 91 ? 20.682 -4.300 -1.668 1.00 55.16 91 TYR A N 1
ATOM 744 C CA . TYR A 1 91 ? 19.522 -5.082 -2.125 1.00 55.16 91 TYR A CA 1
ATOM 745 C C . TYR A 1 91 ? 18.642 -4.307 -3.125 1.00 55.16 91 TYR A C 1
ATOM 747 O O . TYR A 1 91 ? 18.016 -3.327 -2.743 1.00 55.16 91 TYR A O 1
ATOM 755 N N . GLY A 1 92 ? 18.501 -4.790 -4.367 1.00 58.81 92 GLY A N 1
ATOM 756 C CA . GLY A 1 92 ? 17.581 -4.218 -5.373 1.00 58.81 92 GLY A CA 1
ATOM 757 C C . GLY A 1 92 ? 18.134 -3.012 -6.151 1.00 58.81 92 GLY A C 1
ATOM 758 O O . GLY A 1 92 ? 19.288 -2.635 -5.984 1.00 58.81 92 GLY A O 1
ATOM 759 N N . THR A 1 93 ? 17.315 -2.432 -7.034 1.00 65.88 93 THR A N 1
ATOM 760 C CA . THR A 1 93 ? 17.632 -1.234 -7.837 1.00 65.88 93 THR A CA 1
ATOM 761 C C . THR A 1 93 ? 16.833 -0.043 -7.326 1.00 65.88 93 THR A C 1
ATOM 763 O O . THR A 1 93 ? 15.621 -0.154 -7.208 1.00 65.88 93 THR A O 1
ATOM 766 N N . PHE A 1 94 ? 17.480 1.097 -7.079 1.00 73.75 94 PHE A N 1
ATOM 767 C CA . PHE A 1 94 ? 16.786 2.318 -6.656 1.00 73.75 94 PHE A CA 1
ATOM 768 C C . PHE A 1 94 ? 15.843 2.848 -7.749 1.00 73.75 94 PHE A C 1
ATOM 770 O O . PHE A 1 94 ? 16.321 3.332 -8.781 1.00 73.75 94 PHE A O 1
ATOM 777 N N . ASP A 1 95 ? 14.528 2.830 -7.502 1.00 77.44 95 ASP A N 1
ATOM 778 C CA . ASP A 1 95 ? 13.534 3.451 -8.384 1.00 77.44 95 ASP A CA 1
ATOM 779 C C . ASP A 1 95 ? 12.788 4.603 -7.684 1.00 77.44 95 ASP A C 1
ATOM 781 O O . ASP A 1 95 ? 12.099 4.456 -6.673 1.00 77.44 95 ASP A O 1
ATOM 785 N N . LYS A 1 96 ? 12.877 5.804 -8.266 1.00 8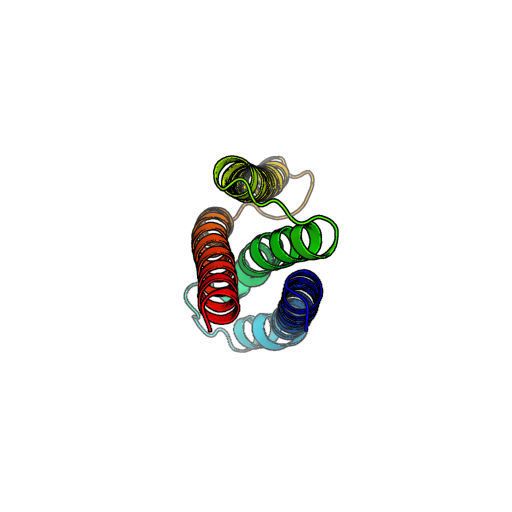2.94 96 LYS A N 1
ATOM 786 C CA . LYS A 1 96 ? 12.142 6.986 -7.784 1.00 82.94 96 LYS A CA 1
ATOM 787 C C . LYS A 1 96 ? 10.626 6.785 -7.870 1.00 82.94 96 LYS A C 1
ATOM 789 O O . LYS A 1 96 ? 9.892 7.402 -7.095 1.00 82.94 96 LYS A O 1
ATOM 794 N N . LYS A 1 97 ? 10.147 5.948 -8.797 1.00 88.38 97 LYS A N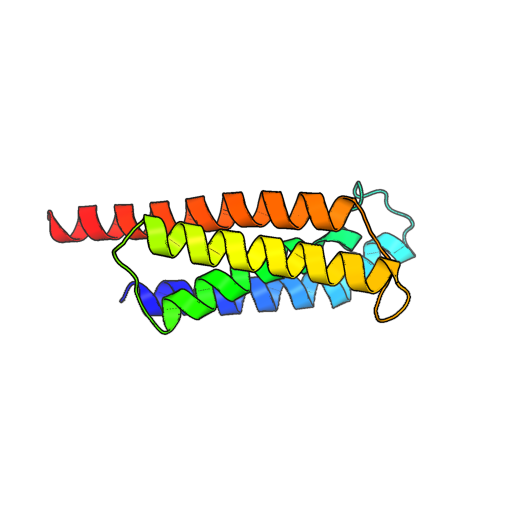 1
ATOM 795 C CA . LYS A 1 97 ? 8.724 5.621 -8.933 1.00 88.38 97 LYS A CA 1
ATOM 796 C C . LYS A 1 97 ? 8.216 4.842 -7.722 1.00 88.38 97 LYS A C 1
ATOM 798 O O . LYS A 1 97 ? 7.086 5.079 -7.300 1.00 88.38 97 LYS A O 1
ATOM 803 N N . ASP A 1 98 ? 9.045 3.991 -7.120 1.00 86.88 98 ASP A N 1
ATOM 804 C CA . ASP A 1 98 ? 8.683 3.217 -5.930 1.00 86.88 98 ASP A CA 1
ATOM 805 C C . ASP A 1 98 ? 8.463 4.106 -4.701 1.00 86.88 98 ASP A C 1
ATOM 807 O O . ASP A 1 98 ? 7.493 3.923 -3.962 1.00 86.88 98 ASP A O 1
ATOM 811 N N . ILE A 1 99 ? 9.258 5.169 -4.547 1.00 89.19 99 ILE A N 1
ATOM 812 C CA . ILE A 1 99 ? 9.042 6.197 -3.512 1.00 89.19 99 ILE A CA 1
ATOM 813 C C . ILE A 1 99 ? 7.675 6.875 -3.693 1.00 89.19 99 ILE A C 1
ATOM 815 O O . ILE A 1 99 ? 6.910 7.031 -2.734 1.00 89.19 99 ILE A O 1
ATOM 819 N N . VAL A 1 100 ? 7.343 7.267 -4.927 1.00 91.19 100 VAL A N 1
ATOM 820 C CA . VAL A 1 100 ? 6.049 7.891 -5.246 1.00 91.19 100 VAL A CA 1
ATOM 821 C C . VAL A 1 100 ? 4.902 6.907 -4.997 1.00 91.19 100 VAL A C 1
ATOM 823 O O . VAL A 1 100 ? 3.883 7.270 -4.406 1.00 91.19 100 VAL A O 1
ATOM 826 N N . ALA A 1 101 ? 5.078 5.643 -5.371 1.00 92.75 101 ALA A N 1
ATOM 827 C CA . ALA A 1 101 ? 4.104 4.586 -5.150 1.00 92.75 101 ALA A CA 1
ATOM 828 C C . ALA A 1 101 ? 3.876 4.279 -3.662 1.00 92.75 101 ALA A C 1
ATOM 830 O O . ALA A 1 101 ? 2.731 4.090 -3.241 1.00 92.75 101 ALA A O 1
ATOM 831 N N . ALA A 1 102 ? 4.922 4.298 -2.835 1.00 92.56 102 ALA A N 1
ATOM 832 C CA . ALA A 1 102 ? 4.803 4.173 -1.383 1.00 92.56 102 ALA A CA 1
ATOM 833 C C . ALA A 1 102 ? 3.974 5.326 -0.782 1.00 92.56 102 ALA A C 1
ATOM 835 O O . ALA A 1 102 ? 3.108 5.107 0.068 1.00 92.56 102 ALA A O 1
ATOM 836 N N . ALA A 1 103 ? 4.162 6.559 -1.262 1.00 92.69 103 ALA A N 1
ATOM 837 C CA . ALA A 1 103 ? 3.352 7.695 -0.822 1.00 92.69 103 ALA A CA 1
ATOM 838 C C . ALA A 1 103 ? 1.876 7.556 -1.249 1.00 92.69 103 ALA A C 1
ATOM 840 O O . ALA A 1 103 ? 0.969 7.711 -0.424 1.00 92.69 103 ALA A O 1
ATOM 841 N N . ILE A 1 104 ? 1.626 7.206 -2.516 1.00 94.25 104 ILE A N 1
ATOM 842 C CA . ILE A 1 104 ? 0.274 7.004 -3.063 1.00 94.25 104 ILE A CA 1
ATOM 843 C C . ILE A 1 104 ? -0.460 5.885 -2.314 1.00 94.25 104 ILE A C 1
ATOM 845 O O . ILE A 1 104 ? -1.614 6.045 -1.909 1.00 94.25 104 ILE A O 1
ATOM 849 N N . SER A 1 105 ? 0.204 4.758 -2.071 1.00 94.69 105 SER A N 1
ATOM 850 C CA . SER A 1 105 ? -0.376 3.641 -1.323 1.00 94.69 105 SER A CA 1
ATOM 851 C C . SER A 1 105 ? -0.669 3.994 0.132 1.00 94.69 105 SER A C 1
ATOM 853 O O . SER A 1 105 ? -1.694 3.567 0.669 1.00 94.69 105 SER A O 1
ATOM 855 N N . GLY A 1 106 ? 0.147 4.844 0.757 1.00 93.94 106 GLY A N 1
ATOM 856 C CA . GLY A 1 106 ? -0.141 5.442 2.057 1.00 93.94 106 GLY A CA 1
ATOM 857 C C . GLY A 1 106 ? -1.455 6.228 2.081 1.00 93.94 106 GLY A C 1
ATOM 858 O O . GLY A 1 106 ? -2.284 6.037 2.978 1.00 93.94 106 GLY A O 1
ATOM 859 N N . ILE A 1 107 ? -1.688 7.054 1.057 1.00 95.00 107 ILE A N 1
ATOM 860 C CA . ILE A 1 107 ? -2.936 7.813 0.885 1.00 95.00 107 ILE A CA 1
ATOM 861 C C . ILE A 1 107 ? -4.129 6.858 0.717 1.00 95.00 107 ILE A C 1
ATOM 863 O O . ILE A 1 107 ? -5.126 6.981 1.435 1.00 95.00 107 ILE A O 1
ATOM 867 N N . PHE A 1 108 ? -4.020 5.854 -0.159 1.00 95.38 108 PHE A N 1
ATOM 868 C CA . PHE A 1 108 ? -5.065 4.834 -0.327 1.00 95.38 108 PHE A CA 1
ATOM 869 C C . PHE A 1 108 ? -5.358 4.084 0.974 1.00 95.38 108 PHE A C 1
ATOM 871 O O . PHE A 1 108 ? -6.517 3.889 1.343 1.00 95.38 108 PHE A O 1
ATOM 878 N N . THR A 1 109 ? -4.315 3.713 1.710 1.00 95.50 109 THR A N 1
ATOM 879 C CA . THR A 1 109 ? -4.422 3.030 3.003 1.00 95.50 109 THR A CA 1
ATOM 880 C C . THR A 1 109 ? -5.204 3.868 4.013 1.00 95.50 109 THR A C 1
ATOM 882 O O . THR A 1 109 ? -6.079 3.353 4.718 1.00 95.50 109 THR A O 1
ATOM 885 N N . TYR A 1 110 ? -4.935 5.173 4.060 1.00 93.88 110 TYR A N 1
ATOM 886 C CA . TYR A 1 110 ? -5.667 6.109 4.906 1.00 93.88 110 TYR A CA 1
ATOM 887 C C . TYR A 1 110 ? -7.156 6.197 4.527 1.00 93.88 110 TYR A C 1
ATOM 889 O O . TYR A 1 110 ? -8.023 6.153 5.411 1.00 93.88 110 TYR A O 1
ATOM 897 N N . PHE A 1 111 ? -7.478 6.251 3.230 1.00 94.38 111 PHE A N 1
ATOM 898 C CA . PHE A 1 111 ? -8.868 6.236 2.762 1.00 94.38 111 PHE A CA 1
ATOM 899 C C . PHE A 1 111 ? -9.586 4.929 3.111 1.00 94.38 111 PHE A C 1
ATOM 901 O O . PHE A 1 111 ? -10.696 4.975 3.643 1.00 94.38 111 PHE A O 1
ATOM 908 N N . ILE A 1 112 ? -8.943 3.774 2.906 1.00 93.94 112 ILE A N 1
ATOM 909 C CA . ILE A 1 112 ? -9.485 2.458 3.286 1.00 93.94 112 ILE A CA 1
ATOM 910 C C . ILE A 1 112 ? -9.813 2.429 4.782 1.00 93.94 112 ILE A C 1
ATOM 912 O O . ILE A 1 112 ? -10.915 2.033 5.177 1.00 93.94 112 ILE A O 1
ATOM 916 N N . LYS A 1 113 ? -8.875 2.878 5.627 1.00 93.00 113 LYS A N 1
ATOM 917 C CA . LYS A 1 113 ? -9.068 2.928 7.081 1.00 93.00 113 LYS A CA 1
ATOM 918 C C . LYS A 1 113 ? -10.270 3.794 7.448 1.00 93.00 113 LYS A C 1
ATOM 920 O O . LYS A 1 113 ? -11.140 3.334 8.187 1.00 93.00 113 LYS A O 1
ATOM 925 N N . THR A 1 114 ? -10.324 5.008 6.905 1.00 92.00 114 THR A N 1
ATOM 926 C CA . THR A 1 114 ? -11.372 6.000 7.187 1.00 92.00 114 THR A CA 1
ATOM 927 C C . THR A 1 114 ? -12.746 5.506 6.741 1.00 92.00 114 THR A C 1
ATOM 929 O O . THR A 1 114 ? -13.711 5.595 7.499 1.00 92.00 114 THR A O 1
ATOM 932 N N . TYR A 1 115 ? -12.832 4.911 5.549 1.00 93.25 115 TYR A N 1
ATOM 933 C CA . TYR A 1 115 ? -14.072 4.350 5.021 1.00 93.25 115 TYR A CA 1
ATOM 934 C C . TYR A 1 115 ? -14.622 3.228 5.910 1.00 93.25 115 TYR A C 1
ATOM 936 O O . TYR A 1 115 ? -15.812 3.210 6.226 1.00 93.25 115 TYR A O 1
ATOM 944 N N . ILE A 1 116 ? -13.765 2.303 6.356 1.00 92.44 116 ILE A N 1
ATOM 945 C CA . ILE A 1 116 ? -14.191 1.191 7.218 1.00 92.44 116 ILE A CA 1
ATOM 946 C C . ILE A 1 116 ? -14.674 1.703 8.578 1.00 92.44 116 ILE A C 1
ATOM 948 O O . ILE A 1 116 ? -15.725 1.262 9.038 1.00 92.44 116 ILE A O 1
ATOM 952 N N . GLU A 1 117 ? -13.954 2.637 9.203 1.00 90.12 117 GLU A N 1
ATOM 953 C CA . GLU A 1 117 ? -14.377 3.225 10.484 1.00 90.12 117 GLU A CA 1
ATOM 954 C C . GLU A 1 117 ? -15.731 3.938 10.351 1.00 90.12 117 GLU A C 1
ATOM 956 O O . GLU A 1 117 ? -16.649 3.662 11.126 1.00 90.12 117 GLU A O 1
ATOM 961 N N . TYR A 1 118 ? -15.910 4.755 9.306 1.00 90.25 118 TYR A N 1
ATOM 962 C CA . TYR A 1 118 ? -17.176 5.440 9.026 1.00 90.25 118 TYR A CA 1
ATOM 963 C C . TYR A 1 118 ? -18.351 4.462 8.859 1.00 90.25 118 TYR A C 1
ATOM 965 O O . TYR A 1 118 ? -19.434 4.657 9.419 1.00 90.25 118 TYR A O 1
ATOM 973 N N . ARG A 1 119 ? -18.146 3.368 8.112 1.00 90.44 119 ARG A N 1
ATOM 974 C CA . ARG A 1 119 ? -19.184 2.350 7.882 1.00 90.44 119 ARG A CA 1
ATOM 975 C C . ARG A 1 119 ? -19.611 1.640 9.166 1.00 90.44 119 ARG A C 1
ATOM 977 O O . ARG A 1 119 ? -20.772 1.245 9.254 1.00 90.44 119 ARG A O 1
ATOM 984 N N . TYR A 1 120 ? -18.706 1.464 10.128 1.00 87.69 120 TYR A N 1
ATOM 985 C CA . TYR A 1 120 ? -19.033 0.836 11.411 1.00 87.69 120 TYR A CA 1
ATOM 986 C C . TYR A 1 120 ? -19.692 1.808 12.384 1.00 87.69 120 TYR A C 1
ATOM 988 O O . TYR A 1 120 ? -20.707 1.435 12.961 1.00 87.69 120 TYR A O 1
ATOM 996 N N . GLN A 1 121 ? -19.221 3.055 12.479 1.00 85.69 121 GLN A N 1
ATOM 997 C CA . GLN A 1 121 ? -19.898 4.085 13.279 1.00 85.69 121 GLN A CA 1
ATOM 998 C C . GLN A 1 121 ? -21.362 4.255 12.849 1.00 85.69 121 GLN A C 1
ATOM 1000 O O . GLN A 1 121 ? -22.269 4.236 13.673 1.00 85.69 121 GLN A O 1
ATOM 1005 N N . LYS A 1 122 ? -21.624 4.311 11.536 1.00 83.94 122 LYS A N 1
ATOM 1006 C CA . LYS A 1 122 ? -22.994 4.386 10.999 1.00 83.94 122 LYS A CA 1
ATOM 1007 C C . LYS A 1 122 ? -23.854 3.161 11.339 1.00 83.94 122 LYS A C 1
ATOM 1009 O O . LYS A 1 122 ? -25.076 3.262 11.328 1.00 83.94 122 LYS A O 1
ATOM 1014 N N . LYS A 1 123 ? -23.237 2.000 11.570 1.00 81.88 123 LYS A N 1
ATOM 1015 C CA . LYS A 1 123 ? -23.944 0.767 11.928 1.00 81.88 123 LYS A CA 1
ATOM 1016 C C . LYS A 1 123 ? -24.290 0.714 13.418 1.00 81.88 123 LYS A C 1
ATOM 1018 O O . LYS A 1 123 ? -25.302 0.122 13.742 1.00 81.88 123 LYS A O 1
ATOM 1023 N N . GLU A 1 124 ? -23.473 1.310 14.283 1.00 76.88 124 GLU A N 1
ATOM 1024 C CA . GLU A 1 124 ? -23.739 1.407 15.729 1.00 76.88 124 GLU A CA 1
ATOM 1025 C C . GLU A 1 124 ? -24.819 2.449 16.065 1.00 76.88 124 GLU A C 1
ATOM 1027 O O . GLU A 1 124 ? -25.459 2.354 17.103 1.00 76.88 124 GLU A O 1
ATOM 1032 N N . LEU A 1 125 ? -25.043 3.423 15.176 1.00 70.88 125 LEU A N 1
ATOM 1033 C CA . LEU A 1 125 ? -26.091 4.445 15.300 1.00 70.88 125 LEU A CA 1
ATOM 1034 C C . LEU A 1 125 ? -27.486 3.987 14.823 1.00 70.88 125 LEU A C 1
ATOM 1036 O O . LEU A 1 125 ? -28.423 4.781 14.875 1.00 70.88 125 LEU A O 1
ATOM 1040 N N . LYS A 1 126 ? -27.620 2.764 14.297 1.00 58.75 126 LYS A N 1
ATOM 1041 C CA . LYS A 1 126 ? -28.884 2.174 13.828 1.00 58.75 126 LYS A CA 1
ATOM 1042 C C . LYS A 1 126 ? -29.301 1.028 14.732 1.00 58.75 126 LYS A C 1
ATOM 1044 O O . LYS A 1 126 ? -30.522 0.901 14.942 1.00 58.75 126 LYS A O 1
#

Secondary structure (DSSP, 8-state):
--HHHHHHHHHHHHHHHHHHIIIIIHHHHHHTT---TTHHHHHHHHHHHHHHHHHHHHHS----HHHHHHHHHHHHHHHHHHHHHHHTTSSS---HHHHHHHHHHHHHHHHHHHHHHHHHHHHHT-

Sequence (126 aa):
MTKRKIYLRISIAVIAIGIILSSFYRPYIYRNNISDFGFADTIGSLVSVIGFCTFVWSRKEYSNRIRNIHITLATIIYGILWEFLGYINLYGTFDKKDIVAAAISGIFTYFIKTYIEYRYQKKELK

pLDDT: mean 89.03, std 9.22, range [55.16, 97.88]